Protein AF-G1WDY0-F1 (afdb_monomer_lite)

pLDDT: mean 83.84, std 13.62, range [53.47, 97.38]

Foldseek 3Di:
DDDELVRDDPPPPDDDDPVVVVRRVVVVVVVVVVVVVVVVVVVVVVVVVVVVVVVD

Organism: NCBI:txid702438

Sequence (56 aa):
MKQTIDTYRLTSMEEPTEAFLSQIMREAAEEAAQSNHAATRLFFDQLRQAAAKVDA

Radius of gyration: 19.33 Å; chains: 1; bounding box: 36×18×57 Å

Secondary structure (DSSP, 8-state):
----TTT--TTSSSPPPHHHHHHHHHHHHHHHHHHHHHHHHHHHHHHHHHHHHH--

Structure (mmCIF, N/CA/C/O backbone):
data_AF-G1WDY0-F1
#
_entry.id   AF-G1WDY0-F1
#
loop_
_atom_site.group_PDB
_atom_site.id
_atom_site.type_symbol
_atom_site.label_atom_id
_atom_site.label_alt_id
_atom_site.label_comp_id
_atom_site.label_asym_id
_atom_site.label_entity_id
_atom_site.label_seq_id
_atom_site.pdbx_PDB_ins_code
_atom_site.Cartn_x
_atom_site.Cartn_y
_atom_site.Cartn_z
_atom_site.occupancy
_atom_site.B_iso_or_equiv
_atom_site.auth_seq_id
_atom_site.auth_comp_id
_atom_site.auth_asym_id
_atom_site.auth_atom_id
_atom_site.pdbx_PDB_model_num
ATOM 1 N N . MET A 1 1 ? -16.917 14.144 16.037 1.00 53.47 1 MET A N 1
ATOM 2 C CA . MET A 1 1 ? -15.857 13.880 15.035 1.00 53.47 1 MET A CA 1
ATOM 3 C C . MET A 1 1 ? -15.880 12.394 14.721 1.00 53.47 1 MET A C 1
ATOM 5 O O . MET A 1 1 ? -16.005 11.625 15.664 1.00 53.47 1 MET A O 1
ATOM 9 N N . LYS A 1 2 ? -15.832 11.986 13.446 1.00 60.06 2 LYS A N 1
ATOM 10 C CA . LYS A 1 2 ? -15.662 10.567 13.088 1.00 60.06 2 LYS A CA 1
ATOM 11 C C . LYS A 1 2 ? -14.197 10.193 13.302 1.00 60.06 2 LYS A C 1
ATOM 13 O O . LYS A 1 2 ? -13.334 10.915 12.815 1.00 60.06 2 LYS A O 1
ATOM 18 N N . GLN A 1 3 ? -13.941 9.118 14.037 1.00 68.69 3 GLN A N 1
ATOM 19 C CA . GLN A 1 3 ? -12.601 8.554 14.160 1.00 68.69 3 GLN A CA 1
ATOM 20 C C . GLN A 1 3 ? -12.289 7.726 12.900 1.00 68.69 3 GLN A C 1
ATOM 22 O O . GLN A 1 3 ? -13.167 7.047 12.366 1.00 68.69 3 GLN A O 1
ATOM 27 N N . THR A 1 4 ? -11.057 7.833 12.421 1.00 73.75 4 THR A N 1
ATOM 28 C CA . THR A 1 4 ? -10.475 7.165 11.242 1.00 73.75 4 THR A CA 1
ATOM 29 C C . THR A 1 4 ? -9.133 6.555 11.638 1.00 73.75 4 THR A C 1
ATOM 31 O O . THR A 1 4 ? -8.608 6.904 12.703 1.00 73.75 4 THR A O 1
ATOM 34 N N . ILE A 1 5 ? -8.544 5.702 10.795 1.00 69.19 5 ILE A N 1
ATOM 35 C CA . ILE A 1 5 ? -7.197 5.159 11.033 1.00 69.19 5 ILE A CA 1
ATOM 36 C C . ILE A 1 5 ? -6.155 6.252 11.332 1.00 69.19 5 ILE A C 1
ATOM 38 O O . ILE A 1 5 ? -5.376 6.117 12.272 1.00 69.19 5 ILE A O 1
ATOM 42 N N . ASP A 1 6 ? -6.231 7.389 10.637 1.00 71.00 6 ASP A N 1
ATOM 43 C CA . ASP A 1 6 ? -5.293 8.512 10.793 1.00 71.00 6 ASP A CA 1
ATOM 44 C C . ASP A 1 6 ? -5.441 9.274 12.116 1.00 71.00 6 ASP A C 1
ATOM 46 O O . ASP A 1 6 ? -4.545 10.004 12.543 1.00 71.00 6 ASP A O 1
ATOM 50 N N . THR A 1 7 ? -6.605 9.161 12.757 1.00 69.50 7 THR A N 1
ATOM 51 C CA . THR A 1 7 ? -6.955 9.940 13.954 1.00 69.50 7 THR A CA 1
ATOM 52 C C . THR A 1 7 ? -7.038 9.088 15.214 1.00 69.50 7 THR A C 1
ATOM 54 O O . THR A 1 7 ? -7.084 9.633 16.321 1.00 69.50 7 THR A O 1
ATOM 57 N 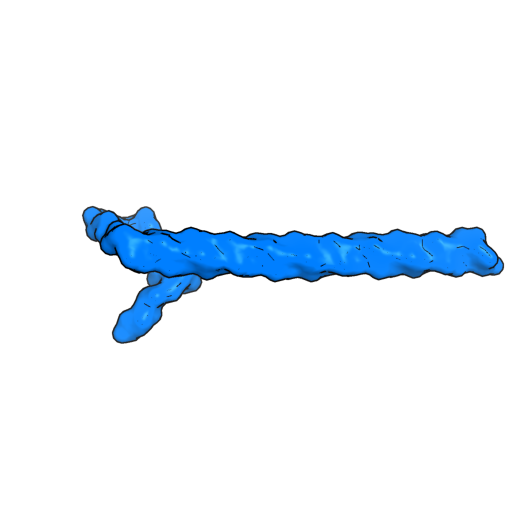N . TYR A 1 8 ? -7.024 7.761 15.079 1.00 67.38 8 TYR A N 1
ATOM 58 C CA . TYR A 1 8 ? -7.021 6.846 16.207 1.00 67.38 8 TYR A CA 1
ATOM 59 C C . TYR A 1 8 ? -5.605 6.636 16.752 1.00 67.38 8 TYR A C 1
ATOM 61 O O . TYR A 1 8 ? -4.682 6.276 16.028 1.00 67.38 8 TYR A O 1
ATOM 69 N N . ARG A 1 9 ? -5.432 6.829 18.064 1.00 68.00 9 ARG A N 1
ATOM 70 C CA . ARG A 1 9 ? -4.206 6.451 18.776 1.00 68.00 9 ARG A CA 1
ATOM 71 C C . ARG A 1 9 ? -4.486 5.228 19.635 1.00 68.00 9 ARG A C 1
ATOM 73 O O . ARG A 1 9 ? -5.278 5.315 20.570 1.00 68.00 9 ARG A O 1
ATOM 80 N N . LEU A 1 10 ? -3.749 4.145 19.393 1.00 63.44 10 LEU A N 1
ATOM 81 C CA . LEU A 1 10 ? -3.733 2.911 20.196 1.00 63.44 10 LEU A CA 1
ATOM 82 C C . LEU A 1 10 ? -3.060 3.112 21.579 1.00 63.44 10 LEU A C 1
ATOM 84 O O . LEU A 1 10 ? -2.316 2.265 22.060 1.00 63.44 10 LEU A O 1
ATOM 88 N N . THR A 1 11 ? -3.231 4.290 22.180 1.00 61.78 11 THR A N 1
ATOM 89 C CA . THR A 1 11 ? -2.695 4.675 23.493 1.00 61.78 11 THR A CA 1
ATOM 90 C C . THR A 1 11 ? -3.801 5.089 24.461 1.00 61.78 11 THR A C 1
ATOM 92 O O . THR A 1 11 ? -3.504 5.413 25.609 1.00 61.78 11 THR A O 1
ATOM 95 N N . SER A 1 12 ? -5.066 5.139 24.024 1.00 57.50 12 SER A N 1
ATOM 96 C CA . SER A 1 12 ? -6.186 5.278 24.955 1.00 57.50 12 SER A CA 1
ATOM 97 C C . SER A 1 12 ? -6.388 3.954 25.683 1.00 57.50 12 SER A C 1
ATOM 99 O O . SER A 1 12 ? -6.439 2.908 25.0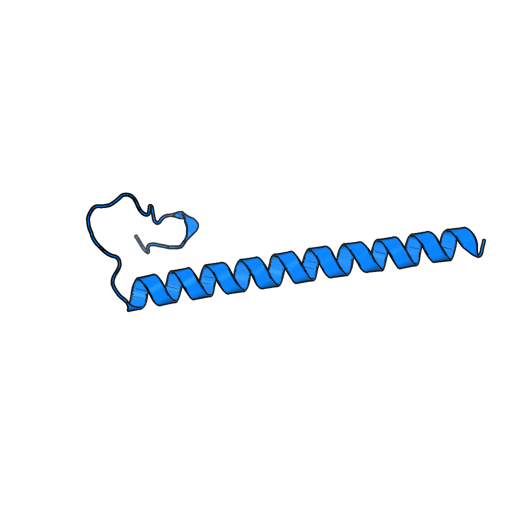49 1.00 57.50 12 SER A O 1
ATOM 101 N N . MET A 1 13 ? -6.550 4.003 27.005 1.00 64.25 13 MET A N 1
ATOM 102 C CA . MET A 1 13 ? -6.853 2.839 27.855 1.00 64.25 13 MET A CA 1
ATOM 103 C C . MET A 1 13 ? -8.225 2.194 27.556 1.00 64.25 13 MET A C 1
ATOM 105 O O . MET A 1 13 ? -8.597 1.225 28.209 1.00 64.25 13 MET A O 1
ATOM 109 N N . GLU A 1 14 ? -8.986 2.740 26.604 1.00 68.38 14 GLU A N 1
ATOM 110 C CA . GLU A 1 14 ? -10.242 2.177 26.111 1.00 68.38 14 GLU A CA 1
ATOM 111 C C . GLU A 1 14 ? -9.975 1.291 24.892 1.00 68.38 14 GLU A C 1
ATOM 113 O O . GLU A 1 14 ? -9.442 1.755 23.876 1.00 68.38 14 GLU A O 1
ATOM 118 N N . GLU A 1 15 ? -10.361 0.017 24.997 1.00 68.50 15 GLU A N 1
ATOM 119 C CA . GLU A 1 15 ? -10.343 -0.895 23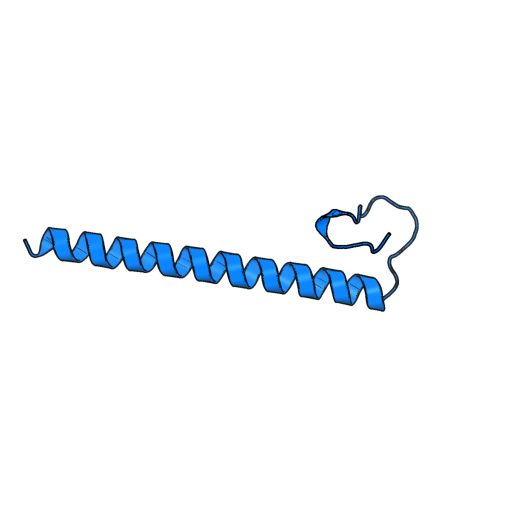.858 1.00 68.50 15 GLU A CA 1
ATOM 120 C C . GLU A 1 15 ? -11.324 -0.413 22.778 1.00 68.50 15 GLU A C 1
ATOM 122 O O . GLU A 1 15 ? -12.461 -0.032 23.084 1.00 68.50 15 GLU A O 1
ATOM 127 N N . PRO A 1 16 ? -10.912 -0.420 21.498 1.00 75.69 16 PRO A N 1
ATOM 128 C CA . PRO A 1 16 ? -11.799 -0.057 20.410 1.00 75.69 16 PRO A CA 1
ATOM 129 C C . PRO A 1 16 ? -12.933 -1.079 20.317 1.00 75.69 16 PRO A C 1
ATOM 131 O O . PRO A 1 16 ? -12.712 -2.286 20.395 1.00 75.69 16 PRO A O 1
ATOM 134 N N . THR A 1 17 ? -14.158 -0.601 20.092 1.00 83.50 17 THR A N 1
ATOM 135 C CA . THR A 1 17 ? -15.279 -1.503 19.787 1.00 83.50 17 THR A CA 1
ATOM 136 C C . THR A 1 17 ? -14.953 -2.363 18.564 1.00 83.50 17 THR A C 1
ATOM 138 O O . THR A 1 17 ? -14.276 -1.903 17.642 1.00 83.50 17 THR A O 1
ATOM 141 N N . GLU A 1 18 ? -15.477 -3.587 18.509 1.00 85.25 18 GLU A N 1
ATOM 142 C CA . GLU A 1 18 ? -15.236 -4.521 17.398 1.00 85.25 18 GLU A CA 1
ATOM 143 C C . GLU A 1 18 ? -15.575 -3.912 16.025 1.00 85.25 18 GLU A C 1
ATOM 145 O O . GLU A 1 18 ? -14.826 -4.069 15.061 1.00 85.25 18 GLU A O 1
ATOM 150 N N . ALA A 1 19 ? -16.654 -3.127 15.948 1.00 84.38 19 ALA A N 1
ATOM 151 C CA . ALA A 1 19 ? -17.045 -2.411 14.735 1.00 84.38 19 ALA A CA 1
ATOM 152 C C . ALA A 1 19 ? -15.986 -1.389 14.288 1.00 84.38 19 ALA A C 1
ATOM 154 O O . ALA A 1 19 ? -15.701 -1.259 13.097 1.00 84.38 19 ALA A O 1
ATOM 155 N N . PHE A 1 20 ? -15.384 -0.679 15.241 1.00 84.31 20 PHE A N 1
ATOM 156 C CA . PHE A 1 20 ? -14.356 0.312 14.957 1.00 84.31 20 PHE A CA 1
ATOM 157 C C . PHE A 1 20 ? -13.009 -0.340 14.617 1.00 84.31 20 PHE A C 1
ATOM 159 O O . PHE A 1 20 ? -12.344 0.079 13.671 1.00 84.31 20 PHE A O 1
ATOM 166 N N . LEU 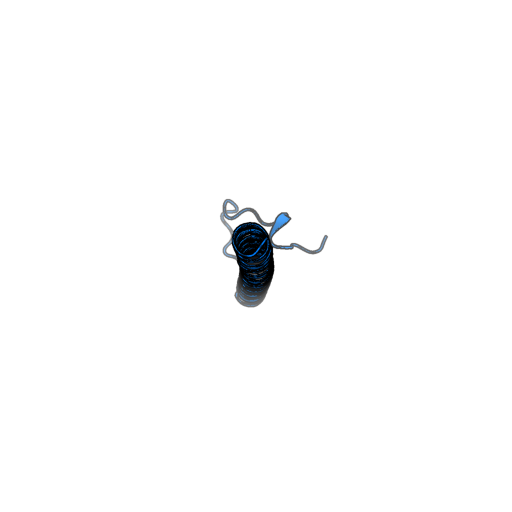A 1 21 ? -12.648 -1.427 15.304 1.00 85.00 21 LEU A N 1
ATOM 167 C CA . LEU A 1 21 ? -11.476 -2.233 14.961 1.00 85.00 21 LEU A CA 1
ATOM 168 C C . LEU A 1 21 ? -11.592 -2.818 13.544 1.00 85.00 21 LEU A C 1
ATOM 170 O O . LEU A 1 21 ? -10.645 -2.739 12.766 1.00 85.00 21 LEU A O 1
ATOM 174 N N . SER A 1 22 ? -12.765 -3.348 13.181 1.00 88.31 22 SER A N 1
ATOM 175 C CA . SER A 1 22 ? -13.045 -3.852 11.832 1.00 88.31 22 SER A CA 1
ATOM 176 C C . SER A 1 22 ? -12.904 -2.758 10.769 1.00 88.31 22 SER A C 1
ATOM 178 O O . SER A 1 22 ? -12.323 -2.998 9.709 1.00 88.31 22 SER A O 1
ATOM 180 N N . GLN A 1 23 ? -13.374 -1.543 11.067 1.00 87.25 23 GLN A N 1
ATOM 181 C CA . GLN A 1 23 ? -13.202 -0.393 10.184 1.00 87.25 23 GLN A CA 1
ATOM 182 C C . GLN A 1 23 ? -11.716 -0.063 9.974 1.00 87.25 23 GLN A C 1
ATOM 184 O O . GLN A 1 23 ? -11.294 0.050 8.826 1.00 87.25 23 GLN A O 1
ATOM 189 N N . ILE A 1 24 ? -10.924 0.029 11.048 1.00 88.69 24 ILE A N 1
ATOM 190 C CA . ILE A 1 24 ? -9.482 0.315 10.969 1.00 88.69 24 ILE A CA 1
ATOM 191 C C . ILE A 1 24 ? -8.753 -0.758 10.156 1.00 88.69 24 ILE A C 1
ATOM 193 O O . ILE A 1 24 ? -7.953 -0.434 9.284 1.00 88.69 24 ILE A O 1
ATOM 197 N N . MET A 1 25 ? -9.034 -2.038 10.411 1.00 90.00 25 MET A N 1
ATOM 198 C CA . MET A 1 25 ? -8.379 -3.137 9.695 1.00 90.00 25 MET A CA 1
ATOM 199 C C . MET A 1 25 ? -8.708 -3.124 8.202 1.00 90.00 25 MET A C 1
ATOM 201 O O . MET A 1 25 ? -7.832 -3.386 7.380 1.00 90.00 25 MET A O 1
ATOM 205 N N . ARG A 1 26 ? -9.950 -2.782 7.839 1.00 92.19 26 ARG A N 1
ATOM 206 C CA . ARG A 1 26 ? -10.337 -2.602 6.438 1.00 92.19 26 ARG A CA 1
ATOM 207 C C . ARG A 1 26 ? -9.588 -1.434 5.798 1.00 92.19 26 ARG A C 1
ATOM 209 O O . ARG A 1 26 ? -9.025 -1.618 4.726 1.00 92.19 26 ARG A O 1
ATOM 216 N N . GLU A 1 27 ? -9.555 -0.275 6.456 1.00 91.06 27 GLU A N 1
ATOM 217 C CA . GLU A 1 27 ? -8.842 0.917 5.967 1.00 91.06 27 GLU A CA 1
ATOM 218 C C . GLU A 1 27 ? -7.346 0.615 5.751 1.00 91.06 27 GLU A C 1
ATOM 220 O O . GLU A 1 27 ? -6.815 0.869 4.671 1.00 91.06 27 GLU A O 1
ATOM 225 N N . ALA A 1 28 ? -6.695 -0.042 6.716 1.00 91.69 28 ALA A N 1
ATOM 226 C CA . ALA A 1 28 ? -5.294 -0.451 6.612 1.00 91.69 28 ALA A CA 1
ATOM 227 C C . ALA A 1 28 ? -5.043 -1.436 5.457 1.00 91.69 28 ALA A C 1
ATOM 229 O O . ALA A 1 28 ? -4.051 -1.324 4.734 1.00 91.69 28 ALA A O 1
ATOM 230 N N . ALA A 1 29 ? -5.932 -2.417 5.274 1.00 94.12 29 ALA A N 1
ATOM 231 C CA . ALA A 1 29 ? -5.813 -3.396 4.198 1.00 94.12 29 ALA A CA 1
ATOM 232 C C . ALA A 1 29 ? -5.981 -2.750 2.815 1.00 94.12 29 ALA A C 1
ATOM 234 O O . ALA A 1 29 ? -5.239 -3.079 1.887 1.00 94.12 29 ALA A O 1
ATOM 235 N N . GLU A 1 30 ? -6.930 -1.823 2.676 1.00 95.31 30 GLU A N 1
ATOM 236 C CA . GLU A 1 30 ? -7.147 -1.067 1.442 1.00 95.31 30 GLU A CA 1
ATOM 237 C C . GLU A 1 30 ? -5.933 -0.198 1.098 1.00 95.31 30 GLU A C 1
ATOM 239 O O . GLU A 1 30 ? -5.469 -0.221 -0.045 1.00 95.31 30 GLU A O 1
ATOM 244 N N . GLU A 1 31 ? -5.368 0.508 2.077 1.00 94.19 31 GLU A N 1
ATOM 245 C CA . GLU A 1 31 ? -4.182 1.344 1.881 1.00 94.19 31 GLU A CA 1
ATOM 246 C C . GLU A 1 31 ? -2.956 0.509 1.475 1.00 94.19 31 GLU A C 1
ATOM 248 O O . GLU A 1 31 ? -2.272 0.821 0.493 1.00 94.19 31 GLU A O 1
ATOM 253 N N . ALA A 1 32 ? -2.722 -0.618 2.156 1.00 94.56 32 ALA A N 1
ATOM 254 C CA . ALA A 1 32 ? -1.647 -1.544 1.812 1.00 94.56 32 ALA A CA 1
ATOM 255 C C . ALA A 1 32 ? -1.812 -2.120 0.395 1.00 94.56 32 ALA A C 1
ATOM 257 O O . ALA A 1 32 ? -0.843 -2.196 -0.367 1.00 94.56 32 ALA A O 1
ATOM 258 N N . ALA A 1 33 ? -3.036 -2.492 0.006 1.00 95.44 33 ALA A N 1
ATOM 259 C CA . ALA A 1 33 ? -3.325 -3.004 -1.332 1.00 95.44 33 ALA A CA 1
ATOM 260 C C . ALA A 1 33 ? -3.078 -1.945 -2.418 1.00 95.44 33 ALA A C 1
ATOM 262 O O . ALA A 1 33 ? -2.454 -2.242 -3.442 1.00 95.44 33 ALA A O 1
ATOM 263 N N . GLN A 1 34 ? -3.519 -0.704 -2.190 1.00 96.38 34 GLN A N 1
ATOM 264 C CA . GLN A 1 34 ? -3.305 0.409 -3.117 1.00 96.38 34 GLN A CA 1
ATOM 265 C C . GLN A 1 34 ? -1.817 0.731 -3.283 1.00 96.38 34 GLN A C 1
ATOM 267 O O . GLN A 1 34 ? -1.339 0.852 -4.415 1.00 96.38 34 GLN A O 1
ATOM 272 N N . SER A 1 35 ? -1.076 0.804 -2.174 1.00 95.44 35 SER A N 1
ATOM 273 C CA . SER A 1 35 ? 0.368 1.054 -2.177 1.00 95.44 35 SER A CA 1
ATOM 274 C C . SER A 1 35 ? 1.129 -0.042 -2.930 1.00 95.44 35 SER A C 1
ATOM 276 O O . SER A 1 35 ? 1.903 0.248 -3.848 1.00 95.44 35 SER A O 1
ATOM 278 N N . ASN A 1 36 ? 0.828 -1.313 -2.646 1.00 94.81 36 ASN A N 1
ATOM 279 C CA . ASN A 1 36 ? 1.451 -2.446 -3.332 1.00 94.81 36 ASN A CA 1
ATOM 280 C C . ASN A 1 36 ? 1.164 -2.446 -4.836 1.00 94.81 36 ASN A C 1
ATOM 282 O O . ASN A 1 36 ? 2.065 -2.690 -5.644 1.00 94.81 36 ASN A O 1
ATOM 286 N N . HIS A 1 37 ? -0.075 -2.154 -5.235 1.00 96.19 37 HIS A N 1
ATOM 287 C CA . HIS A 1 37 ? -0.436 -2.074 -6.647 1.00 96.19 37 HIS A CA 1
ATOM 288 C C . HIS A 1 37 ? 0.298 -0.927 -7.360 1.00 96.19 37 HIS A C 1
ATOM 290 O O . HIS A 1 37 ? 0.808 -1.113 -8.468 1.00 96.19 37 HIS A O 1
ATOM 296 N N . ALA A 1 38 ? 0.409 0.244 -6.725 1.00 96.88 38 ALA A N 1
ATOM 297 C CA . ALA A 1 38 ? 1.153 1.377 -7.271 1.00 96.88 38 ALA A CA 1
ATOM 298 C C . ALA A 1 38 ? 2.650 1.060 -7.431 1.00 96.88 38 ALA A C 1
ATOM 300 O O . ALA A 1 38 ? 3.211 1.283 -8.506 1.00 96.88 38 ALA A O 1
ATOM 301 N N . ALA A 1 39 ? 3.277 0.474 -6.407 1.00 96.75 39 ALA A N 1
ATOM 302 C CA . ALA A 1 39 ? 4.679 0.064 -6.449 1.00 96.75 39 ALA A CA 1
ATOM 303 C C . ALA A 1 39 ? 4.938 -0.988 -7.539 1.00 96.75 39 ALA A C 1
ATOM 305 O O . ALA A 1 39 ? 5.886 -0.866 -8.315 1.00 96.75 39 ALA A O 1
ATOM 306 N N . THR A 1 40 ? 4.048 -1.978 -7.658 1.00 97.00 40 THR A N 1
ATOM 307 C CA . THR A 1 40 ? 4.128 -3.020 -8.692 1.00 97.00 40 THR A CA 1
ATOM 308 C C . THR A 1 40 ? 4.065 -2.413 -10.091 1.00 97.00 40 THR A C 1
ATOM 310 O O . THR A 1 40 ? 4.887 -2.737 -10.949 1.00 97.00 40 THR A O 1
ATOM 313 N N . ARG A 1 41 ? 3.123 -1.493 -10.332 1.00 97.38 41 ARG A N 1
ATOM 314 C CA . ARG A 1 41 ? 3.010 -0.800 -11.622 1.00 97.38 41 ARG A CA 1
ATOM 315 C C . ARG A 1 41 ? 4.282 -0.036 -11.973 1.00 97.38 41 ARG A C 1
ATOM 317 O O . ARG A 1 41 ? 4.797 -0.213 -13.073 1.00 97.38 41 ARG A O 1
ATOM 324 N N . LEU A 1 42 ? 4.802 0.757 -11.034 1.00 97.38 42 LEU A N 1
ATOM 325 C CA . LEU A 1 42 ? 6.034 1.524 -11.230 1.00 97.38 42 LEU A CA 1
ATOM 326 C C . LEU A 1 42 ? 7.221 0.618 -11.566 1.00 97.38 42 LEU A C 1
ATOM 328 O O . LEU A 1 42 ? 7.967 0.911 -12.498 1.00 97.38 42 LEU A O 1
ATOM 332 N N . PHE A 1 43 ? 7.363 -0.503 -10.859 1.00 97.25 43 PHE A N 1
ATOM 333 C CA . PHE A 1 43 ? 8.427 -1.471 -11.111 1.00 97.25 43 PHE A CA 1
ATOM 334 C C . PHE A 1 43 ? 8.370 -2.035 -12.538 1.00 97.25 43 PHE A C 1
ATOM 336 O O . PHE A 1 43 ? 9.371 -2.029 -13.256 1.00 97.25 43 PHE A O 1
ATOM 343 N N . PHE A 1 44 ? 7.194 -2.471 -12.997 1.00 97.19 44 PHE A N 1
ATOM 344 C CA . PHE A 1 44 ? 7.056 -3.004 -14.355 1.00 97.19 44 PHE A CA 1
ATOM 345 C C . PHE A 1 44 ? 7.189 -1.936 -15.444 1.00 97.19 44 PHE A C 1
ATOM 347 O O . PHE A 1 44 ? 7.689 -2.237 -16.530 1.00 97.19 44 PHE A O 1
ATOM 354 N N . ASP A 1 45 ? 6.774 -0.697 -15.180 1.00 97.25 45 ASP A N 1
ATOM 355 C CA . ASP A 1 45 ? 7.003 0.416 -16.102 1.00 97.25 45 ASP A CA 1
ATOM 356 C C . ASP A 1 45 ? 8.507 0.707 -16.244 1.00 97.25 45 ASP A C 1
ATOM 358 O O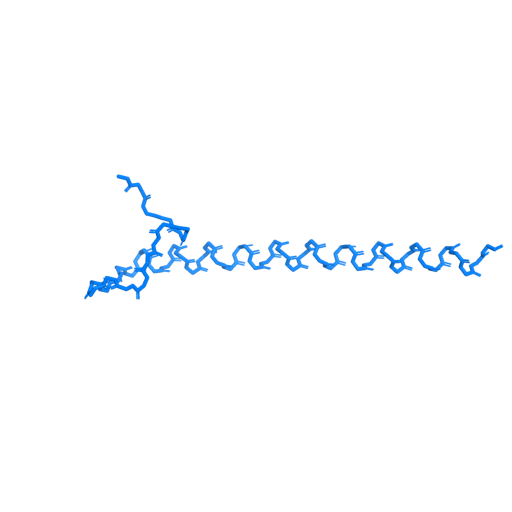 . ASP A 1 45 ? 8.994 0.886 -17.362 1.00 97.25 45 ASP A O 1
ATOM 362 N N . GLN A 1 46 ? 9.265 0.667 -15.143 1.00 96.50 46 GLN A N 1
ATOM 363 C CA . GLN A 1 46 ? 10.727 0.794 -15.163 1.00 96.50 46 GLN A CA 1
ATOM 364 C C . GLN A 1 46 ? 11.397 -0.359 -15.917 1.00 96.50 46 GLN A C 1
ATOM 366 O O . GLN A 1 46 ? 12.290 -0.113 -16.727 1.00 96.50 46 GLN A O 1
ATOM 371 N N . LEU A 1 47 ? 10.943 -1.602 -15.715 1.00 96.50 47 LEU A N 1
ATOM 372 C CA . LEU A 1 47 ? 11.445 -2.755 -16.469 1.00 96.50 47 LEU A CA 1
ATOM 373 C C . LEU A 1 47 ? 11.217 -2.598 -17.975 1.00 96.50 47 LEU A C 1
ATOM 375 O O . LEU A 1 47 ? 12.138 -2.829 -18.757 1.00 96.50 47 LEU A O 1
ATOM 379 N N . ARG A 1 48 ? 10.022 -2.157 -18.392 1.00 95.88 48 ARG A N 1
ATOM 380 C CA . ARG A 1 48 ? 9.723 -1.901 -19.811 1.00 95.88 48 ARG A CA 1
ATOM 381 C C . ARG A 1 48 ? 10.621 -0.815 -20.398 1.00 95.88 48 ARG A C 1
ATOM 383 O O . ARG A 1 48 ? 11.129 -0.981 -21.502 1.00 95.88 48 ARG A O 1
ATOM 390 N N . GLN A 1 49 ? 10.849 0.271 -19.660 1.00 95.38 49 GLN A N 1
ATOM 391 C CA . GLN A 1 49 ? 11.759 1.335 -20.092 1.00 95.38 49 GLN A CA 1
ATOM 392 C C . GLN A 1 49 ? 13.209 0.853 -20.195 1.00 95.38 49 GLN A C 1
ATOM 394 O O . GLN A 1 49 ? 13.918 1.262 -21.109 1.00 95.38 49 GLN A O 1
ATOM 399 N N . ALA A 1 50 ? 13.660 0.003 -19.271 1.00 94.12 50 ALA A N 1
ATOM 400 C CA . ALA A 1 50 ? 14.999 -0.570 -19.313 1.00 94.12 50 ALA A CA 1
ATOM 401 C C . ALA A 1 50 ? 15.172 -1.502 -20.520 1.00 94.12 50 ALA A C 1
ATOM 403 O O . ALA A 1 50 ? 16.151 -1.360 -21.243 1.00 94.12 50 ALA A O 1
ATOM 404 N N . ALA A 1 51 ? 14.205 -2.385 -20.785 1.00 93.75 51 ALA A N 1
ATOM 405 C CA . ALA A 1 51 ? 14.227 -3.271 -21.950 1.00 93.75 51 ALA A CA 1
ATOM 406 C C . ALA A 1 51 ? 14.271 -2.481 -23.269 1.00 93.75 51 ALA A C 1
ATOM 408 O O . ALA A 1 51 ? 15.136 -2.722 -24.103 1.00 93.75 51 ALA A O 1
ATOM 409 N N . ALA A 1 52 ? 13.429 -1.452 -23.407 1.00 91.88 52 ALA A N 1
ATOM 410 C CA . ALA A 1 52 ? 13.412 -0.598 -24.596 1.00 91.88 52 ALA A CA 1
ATOM 411 C C . ALA A 1 52 ? 14.735 0.153 -24.845 1.00 91.88 52 ALA A C 1
ATOM 413 O O . ALA A 1 52 ? 15.010 0.543 -25.974 1.00 91.88 52 ALA A O 1
ATOM 414 N N . LYS A 1 53 ? 15.549 0.376 -23.804 1.00 87.00 53 LYS A N 1
ATOM 415 C CA . LYS A 1 53 ? 16.887 0.976 -23.927 1.00 87.00 53 LYS A CA 1
ATOM 416 C C . LYS A 1 53 ? 17.975 -0.026 -24.312 1.00 87.00 53 LYS A C 1
ATOM 418 O O . LYS A 1 53 ? 19.045 0.407 -24.710 1.00 87.00 53 LYS A O 1
ATOM 423 N N . VAL A 1 54 ? 17.742 -1.324 -24.121 1.00 78.44 54 VAL A N 1
ATOM 424 C CA . VAL A 1 54 ? 18.690 -2.387 -24.494 1.00 78.44 54 VAL A CA 1
ATOM 425 C C . VAL A 1 54 ? 18.521 -2.779 -25.965 1.00 78.44 54 VAL A C 1
ATOM 427 O O . VAL A 1 54 ? 19.499 -3.155 -26.601 1.00 78.44 54 VAL A O 1
ATOM 430 N N . ASP A 1 55 ? 17.308 -2.649 -26.507 1.00 64.25 55 ASP A N 1
ATOM 431 C CA . ASP A 1 55 ? 16.987 -2.965 -27.907 1.00 64.25 55 ASP A CA 1
ATOM 432 C C . ASP A 1 55 ? 17.270 -1.813 -28.904 1.00 64.25 55 ASP A C 1
ATOM 434 O O . ASP A 1 55 ? 17.035 -1.979 -30.104 1.00 64.25 55 ASP A O 1
ATOM 438 N N . ALA A 1 56 ? 17.742 -0.650 -28.433 1.00 55.66 56 ALA A N 1
ATOM 439 C CA . ALA A 1 56 ? 18.028 0.556 -29.228 1.00 55.66 56 ALA A CA 1
ATOM 440 C C . ALA A 1 56 ? 19.536 0.815 -29.359 1.00 55.66 56 ALA A C 1
ATOM 442 O O . ALA A 1 56 ? 19.955 1.258 -30.454 1.00 55.66 56 ALA A O 1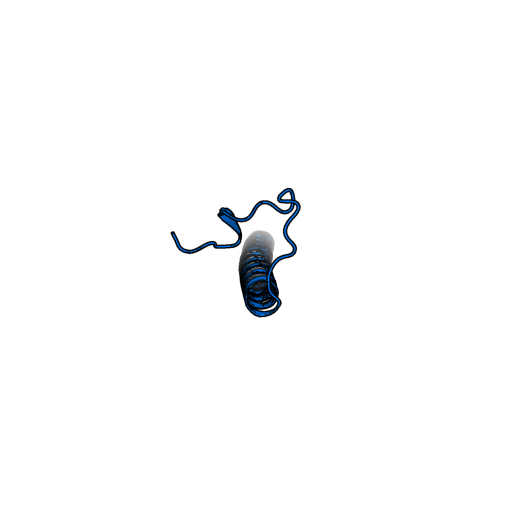
#